Protein AF-L0A119-F1 (afdb_monomer_lite)

Structure (mmCIF, N/CA/C/O backbone):
data_AF-L0A119-F1
#
_entry.id   AF-L0A119-F1
#
loop_
_atom_site.group_PDB
_atom_site.id
_atom_site.type_symbol
_atom_site.label_atom_id
_atom_site.label_alt_id
_atom_site.label_comp_id
_atom_site.label_asym_id
_atom_site.label_entity_id
_atom_site.label_seq_id
_atom_site.pdbx_PDB_ins_code
_atom_site.Cartn_x
_atom_site.Cartn_y
_atom_site.Cartn_z
_atom_site.occupancy
_atom_site.B_iso_or_equiv
_atom_site.auth_seq_id
_atom_site.auth_comp_id
_atom_site.auth_asym_id
_atom_site.auth_atom_id
_atom_site.pdbx_PDB_model_num
ATOM 1 N N . MET A 1 1 ? 2.459 -21.228 5.048 1.00 44.28 1 MET A N 1
ATOM 2 C CA . MET A 1 1 ? 3.291 -20.538 4.040 1.00 44.28 1 MET A CA 1
ATOM 3 C C . MET A 1 1 ? 2.292 -19.978 3.047 1.00 44.28 1 MET A C 1
ATOM 5 O O . MET A 1 1 ? 1.464 -20.742 2.583 1.00 44.28 1 MET A O 1
ATOM 9 N N . ASP A 1 2 ? 2.052 -18.672 3.011 1.00 34.25 2 ASP A N 1
ATOM 10 C CA . ASP A 1 2 ? 2.969 -17.638 2.519 1.00 34.25 2 ASP A CA 1
ATOM 11 C C . ASP A 1 2 ? 2.618 -16.287 3.183 1.00 34.25 2 ASP A C 1
ATOM 13 O O . ASP A 1 2 ? 1.497 -15.828 3.024 1.00 34.25 2 ASP A O 1
ATOM 17 N N . GLN A 1 3 ? 3.439 -15.544 3.933 1.00 41.72 3 GLN A N 1
ATOM 18 C CA . GLN A 1 3 ? 4.850 -15.171 3.732 1.00 41.72 3 GLN A CA 1
ATOM 19 C C . GLN A 1 3 ? 5.231 -14.778 2.296 1.00 41.72 3 GLN A C 1
ATOM 21 O O . GLN A 1 3 ? 6.407 -14.627 1.985 1.00 41.72 3 GLN A O 1
ATOM 26 N N . ARG A 1 4 ? 4.239 -14.496 1.444 1.00 50.12 4 ARG A N 1
ATOM 27 C CA . ARG A 1 4 ? 4.436 -13.711 0.228 1.00 50.12 4 ARG A CA 1
ATOM 28 C C . ARG A 1 4 ? 4.699 -12.288 0.698 1.00 50.12 4 ARG A C 1
ATOM 30 O O . ARG A 1 4 ? 3.769 -11.510 0.883 1.00 50.12 4 ARG A O 1
ATOM 37 N N . GLY A 1 5 ? 5.960 -11.990 0.996 1.00 60.19 5 GLY A N 1
ATOM 38 C CA . GLY A 1 5 ? 6.440 -10.630 1.191 1.00 60.19 5 GLY A CA 1
ATOM 39 C C . GLY A 1 5 ? 6.329 -9.889 -0.133 1.00 60.19 5 GLY A C 1
ATOM 40 O O . GLY A 1 5 ? 7.334 -9.694 -0.802 1.00 60.19 5 GLY A O 1
ATOM 41 N N . LEU A 1 6 ? 5.100 -9.552 -0.538 1.00 68.88 6 LEU A N 1
ATOM 42 C CA . LEU A 1 6 ? 4.852 -8.674 -1.669 1.00 68.88 6 LEU A CA 1
ATOM 43 C C . LEU A 1 6 ? 5.567 -7.365 -1.365 1.00 68.88 6 LEU A C 1
ATOM 45 O O . LEU A 1 6 ? 5.315 -6.714 -0.346 1.00 68.88 6 LEU A O 1
ATOM 49 N N . SER A 1 7 ? 6.493 -7.012 -2.241 1.00 76.62 7 SER A N 1
ATOM 50 C CA . SER A 1 7 ? 7.202 -5.752 -2.148 1.00 76.62 7 SER A CA 1
ATOM 51 C C . SER A 1 7 ? 6.218 -4.597 -2.326 1.00 76.62 7 SER A C 1
ATOM 53 O O . SER A 1 7 ? 5.186 -4.705 -2.994 1.00 76.62 7 SER A O 1
ATOM 55 N N . LEU A 1 8 ? 6.557 -3.436 -1.768 1.00 80.50 8 LEU A N 1
ATOM 56 C CA . LEU A 1 8 ? 5.771 -2.217 -1.984 1.00 80.50 8 LEU A CA 1
ATOM 57 C C . LEU A 1 8 ? 5.626 -1.891 -3.479 1.00 80.50 8 LEU A C 1
ATOM 59 O O . LEU A 1 8 ? 4.621 -1.306 -3.872 1.00 80.50 8 LEU A O 1
ATOM 63 N N . ALA A 1 9 ? 6.605 -2.293 -4.298 1.00 82.12 9 ALA A N 1
ATOM 64 C CA . ALA A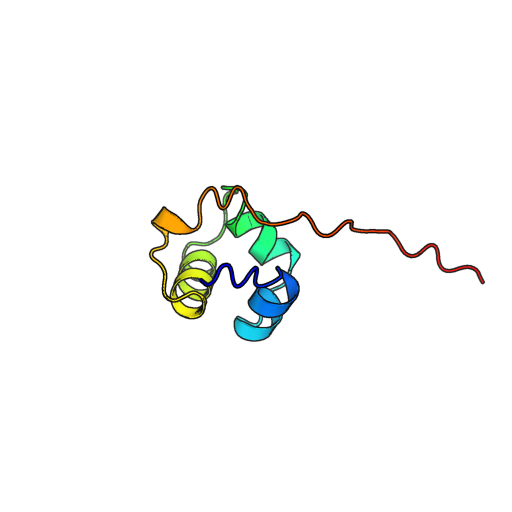 1 9 ? 6.590 -2.149 -5.749 1.00 82.12 9 ALA A CA 1
ATOM 65 C C . ALA A 1 9 ? 5.524 -3.024 -6.420 1.00 82.12 9 ALA A C 1
ATOM 67 O O . ALA A 1 9 ? 4.804 -2.539 -7.287 1.00 82.12 9 ALA A O 1
ATOM 68 N N . GLU A 1 10 ? 5.363 -4.277 -5.998 1.00 84.19 10 GLU A N 1
ATOM 69 C CA . GLU A 1 10 ? 4.326 -5.165 -6.540 1.00 84.19 10 GLU A CA 1
ATOM 70 C C . GLU A 1 10 ? 2.923 -4.700 -6.151 1.00 84.19 10 GLU A C 1
ATOM 72 O O . GLU A 1 10 ? 2.011 -4.715 -6.977 1.00 84.19 10 GLU A O 1
ATOM 77 N N . ILE A 1 11 ? 2.753 -4.219 -4.916 1.00 84.25 11 ILE A N 1
ATOM 78 C CA . ILE A 1 11 ? 1.481 -3.647 -4.460 1.00 84.25 11 ILE A CA 1
ATOM 79 C C . ILE A 1 11 ? 1.176 -2.364 -5.236 1.00 84.25 11 ILE A C 1
ATOM 81 O O . ILE A 1 11 ? 0.052 -2.175 -5.695 1.00 84.25 11 ILE A O 1
ATOM 85 N N . ALA A 1 12 ? 2.169 -1.494 -5.426 1.00 86.12 12 ALA A N 1
ATOM 86 C CA . ALA A 1 12 ? 2.050 -0.284 -6.236 1.00 86.12 12 ALA A CA 1
ATOM 87 C C . ALA A 1 12 ? 1.638 -0.609 -7.680 1.00 86.12 12 ALA A C 1
ATOM 89 O O . ALA A 1 12 ? 0.642 -0.080 -8.171 1.00 86.12 12 ALA A O 1
ATOM 90 N N . ALA A 1 13 ? 2.331 -1.553 -8.320 1.00 86.94 13 ALA A N 1
ATOM 91 C CA . ALA A 1 13 ? 2.031 -1.997 -9.678 1.00 86.94 13 ALA A CA 1
ATOM 92 C C . ALA A 1 13 ? 0.629 -2.618 -9.795 1.00 86.94 13 ALA A C 1
ATOM 94 O O . ALA A 1 13 ? -0.095 -2.327 -10.743 1.00 86.94 13 ALA A O 1
ATOM 95 N N . GLY A 1 14 ? 0.219 -3.429 -8.818 1.00 86.19 14 GLY A N 1
ATOM 96 C CA . GLY A 1 14 ? -1.090 -4.083 -8.8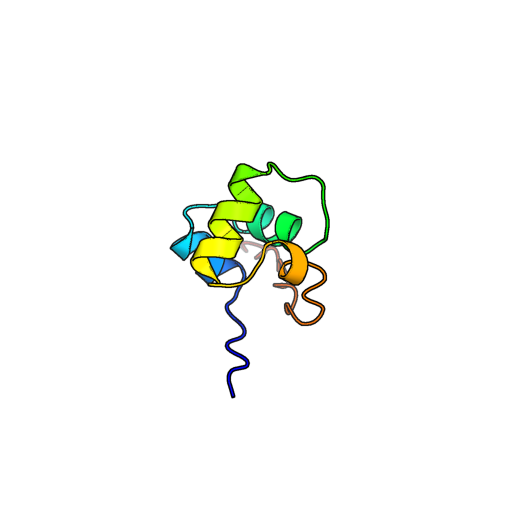07 1.00 86.19 14 GLY A CA 1
ATOM 97 C C . GLY A 1 14 ? -2.266 -3.161 -8.472 1.00 86.19 14 GLY A C 1
ATOM 98 O O . GLY A 1 14 ? -3.401 -3.452 -8.842 1.00 86.19 14 GLY A O 1
ATOM 99 N N . THR A 1 15 ? -2.007 -2.037 -7.801 1.00 85.88 15 THR A N 1
ATOM 100 C CA . THR A 1 15 ? -3.031 -1.053 -7.407 1.00 85.88 15 THR A CA 1
ATOM 101 C C . THR A 1 15 ? -3.039 0.207 -8.271 1.00 85.88 15 THR A C 1
ATOM 103 O O . THR A 1 15 ? -3.971 1.004 -8.168 1.00 85.88 15 THR A O 1
ATOM 106 N N . GLY A 1 16 ? -2.018 0.405 -9.111 1.00 88.06 16 GLY A N 1
ATOM 107 C CA . GLY A 1 16 ? -1.813 1.640 -9.872 1.00 88.06 16 GLY A CA 1
ATOM 108 C C . GLY A 1 16 ? -1.448 2.844 -8.996 1.00 88.06 16 GLY A C 1
ATOM 109 O O . GLY A 1 16 ? -1.665 3.984 -9.399 1.00 88.06 16 GLY A O 1
ATOM 110 N N . LEU A 1 17 ? -0.947 2.603 -7.781 1.00 87.94 17 LEU A N 1
ATOM 111 C CA . LEU A 1 17 ? -0.550 3.635 -6.823 1.00 87.94 17 LEU A CA 1
ATOM 112 C C . LEU A 1 17 ? 0.968 3.801 -6.803 1.00 87.94 17 LEU A C 1
ATOM 114 O O . LEU A 1 17 ? 1.707 2.877 -7.117 1.00 87.94 17 LEU A O 1
ATOM 118 N N . ASP A 1 18 ? 1.443 4.948 -6.324 1.00 87.75 18 ASP A N 1
ATOM 119 C CA . ASP A 1 18 ? 2.866 5.128 -6.043 1.00 87.75 18 ASP A CA 1
ATOM 120 C C . ASP A 1 18 ? 3.327 4.288 -4.847 1.00 87.75 18 ASP A C 1
ATOM 122 O O . ASP A 1 18 ? 2.654 4.209 -3.813 1.00 87.75 18 ASP A O 1
ATOM 126 N N . THR A 1 19 ? 4.549 3.760 -4.922 1.00 84.69 19 THR A N 1
ATOM 127 C CA . THR A 1 19 ? 5.206 3.019 -3.829 1.00 84.69 19 THR A CA 1
ATOM 128 C C . THR A 1 19 ? 5.252 3.810 -2.523 1.00 84.69 19 THR A C 1
ATOM 130 O O . THR A 1 19 ? 5.036 3.249 -1.450 1.00 84.69 19 THR A O 1
ATOM 133 N N . LYS A 1 20 ? 5.445 5.134 -2.596 1.00 85.75 20 LYS A N 1
ATOM 134 C CA . LYS A 1 20 ? 5.390 6.043 -1.438 1.00 85.75 20 LYS A CA 1
ATOM 135 C C . LYS A 1 20 ? 4.009 6.067 -0.781 1.00 85.75 20 LYS A C 1
ATOM 137 O O . LYS A 1 20 ? 3.902 6.126 0.443 1.00 85.75 20 LYS A O 1
ATOM 142 N N . THR A 1 21 ? 2.956 6.018 -1.590 1.00 85.31 21 THR A N 1
ATOM 143 C CA . THR A 1 21 ? 1.571 5.984 -1.117 1.00 85.31 21 THR A CA 1
ATOM 144 C C . THR A 1 21 ? 1.278 4.656 -0.431 1.00 85.31 21 THR A C 1
ATOM 146 O O . THR A 1 21 ? 0.731 4.658 0.672 1.00 85.31 21 THR A O 1
ATOM 149 N N . VAL A 1 22 ? 1.718 3.541 -1.020 1.00 84.62 22 VAL A N 1
ATOM 150 C CA . VAL A 1 22 ? 1.627 2.216 -0.390 1.00 84.62 22 VAL A CA 1
ATOM 151 C C . VAL A 1 22 ? 2.392 2.199 0.935 1.00 84.62 22 VAL A C 1
ATOM 153 O O . VAL A 1 22 ? 1.827 1.814 1.950 1.00 84.62 22 VAL A O 1
ATOM 156 N N . TRP A 1 23 ? 3.624 2.714 0.975 1.00 83.56 23 TRP A N 1
ATOM 157 C CA . TRP A 1 23 ? 4.409 2.820 2.211 1.00 83.56 23 TRP A CA 1
ATOM 158 C C . TRP A 1 23 ? 3.697 3.655 3.286 1.00 83.56 23 TRP A C 1
ATOM 160 O O . TRP A 1 23 ? 3.615 3.262 4.443 1.00 83.56 23 TRP A O 1
ATOM 170 N N . HIS A 1 24 ? 3.093 4.792 2.934 1.00 84.00 24 HIS A N 1
ATOM 171 C CA . HIS A 1 24 ? 2.300 5.565 3.896 1.00 84.00 24 HIS A CA 1
ATOM 172 C C . HIS A 1 24 ? 1.096 4.787 4.448 1.00 84.00 24 HIS A C 1
ATOM 174 O O . HIS A 1 24 ? 0.778 4.928 5.632 1.00 84.00 24 HIS A O 1
ATOM 180 N N . VAL A 1 25 ? 0.453 3.966 3.612 1.00 81.12 25 VAL A N 1
ATOM 181 C CA . VAL A 1 25 ? -0.641 3.066 4.007 1.00 81.12 25 VAL A CA 1
ATOM 182 C C . VAL A 1 25 ? -0.153 1.868 4.816 1.00 81.12 25 VAL A C 1
ATOM 184 O O . VAL A 1 25 ? -0.957 1.253 5.484 1.00 81.12 25 VAL A O 1
ATOM 187 N N . THR A 1 26 ? 1.129 1.532 4.838 1.00 74.94 26 THR A N 1
ATOM 188 C CA . THR A 1 26 ? 1.623 0.458 5.717 1.00 74.94 26 THR A CA 1
ATOM 189 C C . THR A 1 26 ? 2.156 1.005 7.045 1.00 74.94 26 THR A C 1
ATOM 191 O O . THR A 1 26 ? 2.213 0.295 8.044 1.00 74.94 26 THR A O 1
ATOM 194 N N . GLN A 1 27 ? 2.482 2.302 7.088 1.00 74.06 27 GLN A N 1
ATOM 195 C CA . GLN A 1 27 ? 3.073 3.015 8.233 1.00 74.06 27 GLN A CA 1
ATOM 196 C C . GLN A 1 27 ? 2.068 3.711 9.170 1.00 74.06 27 GLN A C 1
ATOM 198 O O . GLN A 1 27 ? 2.445 4.540 9.993 1.00 74.06 27 GLN A O 1
ATOM 203 N N . GLY A 1 28 ? 0.771 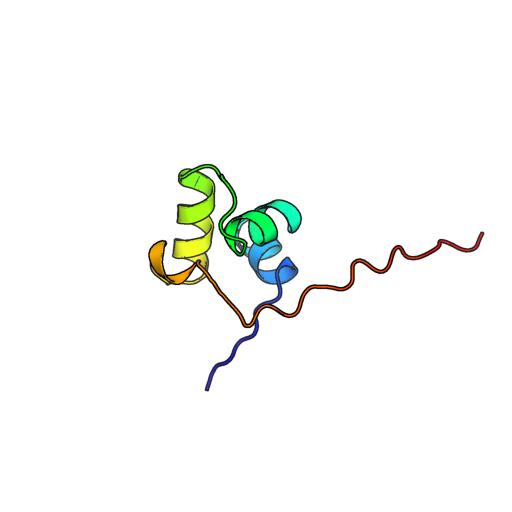3.471 9.029 1.00 71.25 28 GLY A N 1
ATOM 204 C CA . GLY A 1 28 ? -0.258 4.127 9.856 1.00 71.25 28 GLY A CA 1
ATOM 205 C C . GLY A 1 28 ? -0.548 5.579 9.483 1.00 71.25 28 GLY A C 1
ATOM 206 O O . GLY A 1 28 ? -1.315 6.243 10.179 1.00 71.25 28 GLY A O 1
ATOM 207 N N . LYS A 1 29 ? 0.071 6.126 8.427 1.00 76.38 29 LYS A N 1
ATOM 208 C CA . LYS A 1 29 ? -0.021 7.565 8.150 1.00 76.38 29 LYS A CA 1
ATOM 209 C C . LYS A 1 29 ? -1.395 7.940 7.599 1.00 76.38 29 LYS A C 1
ATOM 211 O O . LYS A 1 29 ? -2.058 7.154 6.919 1.00 76.38 29 LYS A O 1
ATOM 216 N N . LYS A 1 30 ? -1.811 9.189 7.860 1.00 73.00 30 LYS A N 1
ATOM 217 C CA . LYS A 1 30 ? -3.057 9.768 7.330 1.00 73.00 30 LYS A CA 1
ATOM 218 C C . LYS A 1 30 ? -3.055 9.715 5.801 1.00 73.00 30 LYS A C 1
ATOM 220 O O . LYS A 1 30 ? -2.459 10.548 5.128 1.00 73.00 30 LYS A O 1
ATOM 225 N N . THR A 1 31 ? -3.748 8.718 5.280 1.00 77.31 31 THR A N 1
ATOM 226 C CA . THR A 1 31 ? -3.949 8.441 3.857 1.00 77.31 31 THR A CA 1
ATOM 227 C C . THR A 1 31 ? -5.433 8.552 3.527 1.00 77.31 31 THR A C 1
ATOM 229 O O . THR A 1 31 ? -6.288 8.508 4.422 1.00 77.31 31 THR A O 1
ATOM 232 N N . GLN A 1 32 ? -5.770 8.733 2.251 1.00 83.69 32 GLN A N 1
ATOM 23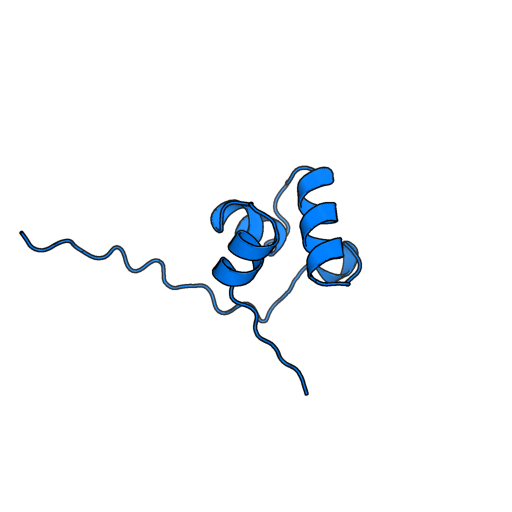3 C CA . GLN A 1 32 ? -7.172 8.788 1.845 1.00 83.69 32 GLN A CA 1
ATOM 234 C C . GLN A 1 32 ? -7.833 7.419 2.067 1.00 83.69 32 GLN A C 1
ATOM 236 O O . GLN A 1 32 ? -7.226 6.375 1.826 1.00 83.69 32 GLN A O 1
ATOM 241 N N . LYS A 1 33 ? -9.097 7.411 2.510 1.00 81.44 33 LYS A N 1
ATOM 242 C CA . LYS A 1 33 ? -9.857 6.170 2.748 1.00 81.44 33 LYS A CA 1
ATOM 243 C C . LYS A 1 33 ? -9.947 5.302 1.486 1.00 81.44 33 LYS A C 1
ATOM 245 O O . LYS A 1 33 ? -9.832 4.087 1.571 1.00 81.44 33 LYS A O 1
ATOM 250 N N . ALA A 1 34 ? -10.091 5.931 0.318 1.00 85.69 34 ALA A N 1
ATOM 251 C CA . ALA A 1 34 ? -10.111 5.235 -0.966 1.00 85.69 34 ALA A CA 1
ATOM 252 C C . ALA A 1 34 ? -8.809 4.454 -1.220 1.00 85.69 34 ALA A C 1
ATOM 254 O O . ALA A 1 34 ? -8.862 3.287 -1.590 1.00 85.69 34 ALA A O 1
ATOM 255 N N . THR A 1 35 ? -7.652 5.058 -0.939 1.00 84.88 35 THR A N 1
ATOM 256 C CA . THR A 1 35 ? -6.332 4.432 -1.102 1.00 84.88 35 THR A CA 1
ATOM 257 C C . THR A 1 35 ? -6.173 3.185 -0.235 1.00 84.88 35 THR A C 1
ATOM 259 O O . THR A 1 35 ? -5.737 2.147 -0.725 1.00 84.88 35 THR A O 1
ATOM 262 N N . ARG A 1 36 ? -6.573 3.261 1.043 1.00 82.94 36 ARG A N 1
ATOM 263 C CA . ARG A 1 36 ? -6.546 2.101 1.948 1.00 82.94 36 ARG A CA 1
ATOM 264 C C . ARG A 1 36 ? -7.431 0.972 1.441 1.00 82.94 36 ARG A C 1
ATOM 266 O O . ARG A 1 36 ? -6.998 -0.173 1.408 1.00 82.94 36 ARG A O 1
ATOM 273 N N . LYS A 1 37 ? -8.635 1.307 0.976 1.00 86.06 37 LYS A N 1
ATOM 274 C CA . LYS A 1 37 ? -9.584 0.331 0.443 1.00 86.06 37 LYS A CA 1
ATOM 275 C C . LYS A 1 37 ? -9.064 -0.373 -0.813 1.00 86.06 37 LYS A C 1
ATOM 277 O O . LYS A 1 37 ? -9.236 -1.578 -0.936 1.00 86.06 37 LYS A O 1
ATOM 282 N N . VAL A 1 38 ? -8.399 0.347 -1.719 1.00 88.06 38 VAL A N 1
ATOM 283 C CA . VAL A 1 38 ? -7.787 -0.247 -2.922 1.00 88.06 38 VAL A CA 1
ATOM 284 C C . VAL A 1 38 ? -6.704 -1.262 -2.545 1.00 88.06 38 VAL A C 1
ATOM 286 O O . VAL A 1 38 ? -6.706 -2.375 -3.063 1.00 88.06 38 VAL A O 1
ATOM 289 N N . ILE A 1 39 ? -5.822 -0.914 -1.604 1.00 83.50 39 ILE A N 1
ATOM 290 C CA . ILE A 1 39 ? -4.752 -1.813 -1.144 1.00 83.50 39 ILE A CA 1
ATOM 291 C C . ILE A 1 39 ? -5.328 -3.015 -0.379 1.00 83.50 39 ILE A C 1
ATOM 293 O O . ILE A 1 39 ? -4.911 -4.143 -0.621 1.00 83.50 39 ILE A O 1
ATOM 297 N N . SER A 1 40 ? -6.327 -2.797 0.481 1.00 85.00 40 SER A N 1
ATOM 298 C CA . SER A 1 40 ? -7.063 -3.855 1.192 1.00 85.00 40 SER A CA 1
ATOM 299 C C . SER A 1 40 ? -7.694 -4.865 0.228 1.00 85.00 40 SER A C 1
ATOM 301 O O . SER A 1 40 ? -7.533 -6.071 0.406 1.00 85.00 40 SER A O 1
ATOM 303 N N . LEU A 1 41 ? -8.355 -4.386 -0.831 1.00 86.56 41 LEU A N 1
ATOM 304 C CA . LEU A 1 41 ? -8.950 -5.246 -1.856 1.00 86.56 41 LEU A CA 1
ATOM 305 C C . LEU A 1 41 ? -7.889 -6.034 -2.628 1.00 86.56 41 LEU A C 1
ATOM 307 O O . LEU A 1 41 ? -8.077 -7.224 -2.865 1.00 86.56 41 LEU A O 1
ATOM 311 N N . PHE A 1 42 ? -6.777 -5.391 -2.993 1.00 85.94 42 PHE A N 1
ATOM 312 C CA . PHE A 1 42 ? -5.684 -6.043 -3.715 1.00 85.94 42 PHE A CA 1
ATOM 313 C C . PHE A 1 42 ? -5.016 -7.147 -2.888 1.00 85.94 42 PHE A C 1
ATOM 315 O O . PHE A 1 42 ? -4.752 -8.235 -3.393 1.00 85.94 42 PHE A O 1
ATOM 322 N N . LEU A 1 43 ? -4.785 -6.884 -1.603 1.00 81.81 43 LEU A N 1
ATOM 323 C CA . LEU A 1 43 ? -4.182 -7.836 -0.673 1.00 81.81 43 LEU A CA 1
ATOM 324 C C . LEU A 1 43 ? -5.188 -8.856 -0.115 1.00 81.81 43 LEU A C 1
ATOM 326 O O . LEU A 1 43 ? -4.792 -9.735 0.647 1.00 81.81 43 LEU A O 1
ATOM 330 N N . ALA A 1 44 ? -6.469 -8.748 -0.491 1.00 84.75 44 ALA A N 1
ATOM 331 C CA . ALA A 1 44 ? -7.569 -9.558 0.031 1.00 84.75 44 ALA A CA 1
ATOM 332 C C . ALA A 1 44 ? -7.581 -9.626 1.573 1.00 84.75 44 ALA A C 1
ATOM 334 O O . ALA A 1 44 ? -7.842 -10.675 2.162 1.00 84.75 44 ALA A O 1
ATOM 335 N N . MET A 1 45 ? -7.290 -8.496 2.221 1.00 79.50 45 MET A N 1
ATOM 336 C CA . MET A 1 45 ? -7.185 -8.373 3.675 1.00 79.50 45 MET A CA 1
ATOM 337 C C . MET A 1 45 ? -7.974 -7.158 4.169 1.00 79.50 45 MET A C 1
ATOM 339 O O . MET A 1 45 ? -8.111 -6.186 3.421 1.00 79.50 45 MET A O 1
ATOM 343 N N . PRO A 1 46 ? -8.519 -7.167 5.394 1.00 80.12 46 PRO A N 1
ATOM 344 C CA . PRO A 1 46 ? -9.280 -6.032 5.904 1.00 80.12 46 PRO A CA 1
ATOM 345 C C . PRO A 1 46 ? -8.383 -4.801 6.109 1.00 80.12 46 PRO A C 1
ATOM 347 O O . PRO A 1 46 ? -7.191 -4.920 6.381 1.00 80.12 46 PRO A O 1
ATOM 350 N N . GLU A 1 47 ? -8.964 -3.599 5.996 1.00 76.31 47 GLU A N 1
ATOM 351 C CA . GLU A 1 47 ? -8.237 -2.328 6.184 1.00 76.31 47 GLU A CA 1
ATOM 352 C C . GLU A 1 47 ? -7.556 -2.229 7.563 1.00 76.31 47 GLU A C 1
ATOM 354 O O . GLU A 1 47 ? -6.569 -1.514 7.715 1.00 76.31 47 GLU A O 1
ATOM 359 N N . GLU A 1 48 ? -8.092 -2.945 8.551 1.00 74.94 48 GLU A N 1
ATOM 360 C CA . GLU A 1 48 ? -7.599 -3.020 9.928 1.00 74.94 48 GLU A CA 1
ATOM 361 C C . GLU A 1 48 ? -6.279 -3.797 10.019 1.00 74.94 48 GLU A C 1
ATOM 363 O O . GLU A 1 48 ? -5.400 -3.408 10.780 1.00 74.94 48 GLU A O 1
ATOM 368 N N . ASP A 1 49 ? -6.100 -4.814 9.170 1.00 73.06 49 ASP A N 1
ATOM 369 C CA . ASP A 1 49 ? -4.885 -5.635 9.106 1.00 73.06 49 ASP A CA 1
ATOM 370 C C . ASP A 1 49 ? -3.796 -5.014 8.209 1.00 73.06 49 ASP A C 1
ATOM 372 O O . ASP A 1 49 ? -2.672 -5.515 8.151 1.00 73.06 49 ASP A O 1
ATOM 376 N N . LEU A 1 50 ? -4.084 -3.897 7.522 1.00 70.12 50 LEU A N 1
ATOM 377 C CA . LEU A 1 50 ? -3.062 -3.123 6.799 1.00 70.12 50 LEU A CA 1
ATOM 378 C C . LEU A 1 50 ? -2.051 -2.460 7.751 1.00 70.12 50 LEU A C 1
ATOM 380 O O . LEU A 1 50 ? -1.003 -1.989 7.300 1.00 70.12 50 LEU A O 1
ATOM 384 N N . PHE A 1 51 ? -2.350 -2.414 9.056 1.00 63.47 51 PHE A N 1
ATOM 385 C CA . PHE A 1 51 ? -1.534 -1.757 10.070 1.00 63.47 51 PHE A CA 1
ATOM 386 C C . PHE A 1 51 ? -1.401 -2.585 11.358 1.00 63.47 51 PHE A C 1
ATOM 388 O O . PHE A 1 51 ? -2.401 -3.072 11.871 1.00 63.47 51 PHE A O 1
ATOM 395 N N . PRO A 1 52 ? -0.216 -2.620 11.990 1.00 56.91 52 PRO A N 1
ATOM 396 C CA . PRO A 1 52 ? 1.104 -2.402 11.416 1.00 56.91 52 PRO A CA 1
ATOM 397 C C . PRO A 1 52 ? 1.555 -3.689 10.716 1.00 56.91 52 PRO A C 1
ATOM 399 O O . PRO A 1 52 ? 1.707 -4.728 11.360 1.00 56.91 52 PRO A O 1
ATOM 402 N N . ILE A 1 53 ? 1.837 -3.639 9.411 1.00 55.78 53 ILE A N 1
ATOM 403 C CA . ILE A 1 53 ? 2.577 -4.739 8.780 1.00 55.78 53 ILE A CA 1
ATOM 404 C C . ILE A 1 53 ? 4.040 -4.581 9.216 1.00 55.78 53 ILE A C 1
ATOM 406 O O . ILE A 1 53 ? 4.873 -4.027 8.504 1.00 55.78 53 ILE A O 1
ATOM 410 N N . SER A 1 54 ? 4.357 -5.060 10.421 1.00 48.19 54 SER A N 1
ATOM 411 C CA . SER A 1 54 ? 5.691 -5.029 11.043 1.00 48.19 54 SER A CA 1
ATOM 412 C C . SER A 1 54 ? 6.756 -5.828 10.274 1.00 48.19 54 SER A C 1
ATOM 414 O O . SER A 1 54 ? 7.888 -5.928 10.730 1.00 48.19 54 SER A O 1
ATOM 416 N N . ASN A 1 55 ? 6.404 -6.411 9.123 1.00 48.56 55 ASN A N 1
ATOM 417 C CA . ASN A 1 55 ? 7.261 -7.286 8.328 1.00 48.56 55 ASN A CA 1
ATOM 418 C C . ASN A 1 55 ? 7.453 -6.813 6.876 1.00 48.56 55 ASN A C 1
ATOM 420 O O . ASN A 1 55 ? 7.824 -7.606 6.012 1.00 48.56 55 ASN A O 1
ATOM 424 N N . ILE A 1 56 ? 7.187 -5.538 6.577 1.00 49.91 56 ILE A N 1
ATOM 425 C CA . ILE A 1 56 ? 7.619 -4.966 5.300 1.00 49.91 56 ILE A CA 1
ATOM 426 C C . ILE A 1 56 ? 9.081 -4.587 5.462 1.00 49.91 56 ILE A C 1
ATOM 428 O O . ILE A 1 56 ? 9.405 -3.600 6.123 1.00 49.91 56 ILE A O 1
ATOM 432 N N . GLN A 1 57 ? 9.963 -5.386 4.861 1.00 45.16 57 GLN A N 1
ATOM 433 C CA . GLN A 1 57 ? 11.336 -4.969 4.615 1.00 45.16 57 GLN A CA 1
ATOM 434 C C . GLN A 1 57 ? 11.284 -3.620 3.903 1.00 45.16 57 GLN A C 1
ATOM 436 O O . GLN A 1 57 ? 10.776 -3.501 2.787 1.00 45.16 57 GLN A O 1
ATOM 441 N N . ASN A 1 58 ? 11.747 -2.593 4.610 1.00 45.03 58 ASN A N 1
ATOM 442 C CA . ASN A 1 58 ? 11.915 -1.257 4.080 1.00 45.03 58 ASN A CA 1
ATOM 443 C C . ASN A 1 58 ? 12.7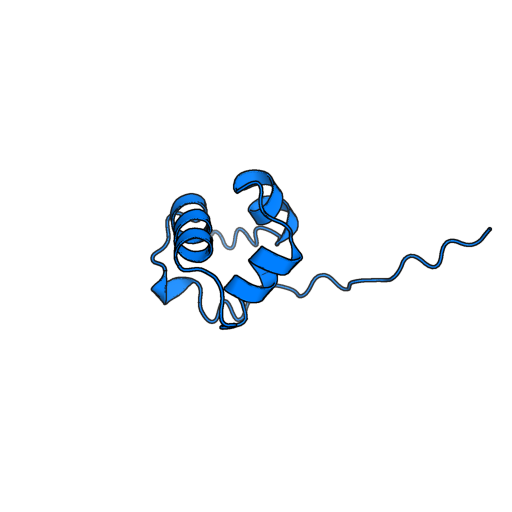56 -1.398 2.802 1.00 45.03 58 ASN A C 1
ATOM 445 O O . ASN A 1 58 ? 13.878 -1.902 2.909 1.00 45.03 58 ASN A O 1
ATOM 449 N N . PRO A 1 59 ? 12.263 -1.028 1.605 1.00 46.59 59 PRO A N 1
ATOM 450 C CA . PRO A 1 59 ? 13.173 -0.893 0.489 1.00 46.59 59 PRO A CA 1
ATOM 451 C C . PRO A 1 59 ? 14.150 0.192 0.918 1.00 46.59 59 PRO A C 1
ATOM 453 O O . PRO A 1 59 ? 13.755 1.318 1.230 1.00 46.59 59 PRO A O 1
ATOM 456 N N . ILE A 1 60 ? 15.418 -0.187 1.037 1.00 48.38 60 ILE A N 1
ATOM 457 C CA . ILE A 1 60 ? 16.502 0.773 1.115 1.00 48.38 60 ILE A CA 1
ATOM 458 C C . ILE A 1 60 ? 16.323 1.604 -0.155 1.00 48.38 60 ILE A C 1
ATOM 460 O O . ILE A 1 60 ? 16.492 1.095 -1.262 1.00 48.38 60 ILE A O 1
ATOM 464 N N . PHE A 1 61 ? 15.861 2.846 -0.013 1.00 50.53 61 PHE A N 1
ATOM 465 C CA . PHE A 1 61 ? 15.975 3.833 -1.075 1.00 50.53 61 PHE A CA 1
ATOM 466 C C . PHE A 1 61 ? 17.464 4.170 -1.142 1.00 50.53 61 PHE A C 1
ATOM 468 O O . PHE A 1 61 ? 17.903 5.190 -0.624 1.00 50.53 61 PHE A O 1
ATOM 475 N N . GLU A 1 62 ? 18.256 3.243 -1.679 1.00 44.28 62 GLU A N 1
ATOM 476 C CA . GLU A 1 62 ? 19.580 3.552 -2.184 1.00 44.28 62 GLU A CA 1
ATOM 477 C C . GLU A 1 62 ? 19.322 4.501 -3.349 1.00 44.28 62 GLU A C 1
ATOM 479 O O . GLU A 1 62 ? 18.898 4.096 -4.433 1.00 44.28 62 GLU A O 1
ATOM 484 N N . GLU A 1 63 ? 19.469 5.797 -3.065 1.00 49.94 63 GLU A N 1
ATOM 485 C CA . GLU A 1 63 ? 19.839 6.782 -4.068 1.00 49.94 63 GLU A CA 1
ATOM 486 C C . GLU A 1 63 ? 20.963 6.148 -4.882 1.00 49.94 63 GLU A C 1
ATOM 488 O O . GLU A 1 63 ? 22.090 6.010 -4.411 1.00 49.94 63 GLU A O 1
ATOM 493 N N . GLN A 1 64 ? 20.632 5.665 -6.079 1.00 47.25 64 GLN A N 1
ATOM 494 C CA . GLN A 1 64 ? 21.651 5.324 -7.049 1.00 47.25 64 GLN A CA 1
ATOM 495 C C . GLN A 1 64 ? 22.313 6.646 -7.407 1.00 47.25 64 GLN A C 1
ATOM 497 O O . GLN A 1 64 ? 21.788 7.425 -8.203 1.00 47.25 64 GLN A O 1
ATOM 502 N N . GLU A 1 65 ? 23.426 6.913 -6.729 1.00 48.28 65 GLU A N 1
ATOM 503 C CA . GLU A 1 65 ? 24.419 7.902 -7.098 1.00 48.28 65 GLU A CA 1
ATOM 504 C C . GLU A 1 65 ? 24.817 7.581 -8.541 1.00 48.28 65 GLU A C 1
ATOM 506 O O . GLU A 1 65 ? 25.574 6.652 -8.829 1.00 48.28 65 GLU A O 1
ATOM 511 N N . ALA A 1 66 ? 24.169 8.277 -9.474 1.00 47.12 66 ALA A N 1
ATOM 512 C CA . ALA A 1 66 ? 24.471 8.202 -10.884 1.00 47.12 66 ALA A CA 1
ATOM 513 C C . ALA A 1 66 ? 25.854 8.824 -11.073 1.00 47.12 66 ALA A C 1
ATOM 515 O O . ALA A 1 66 ? 26.001 10.039 -11.1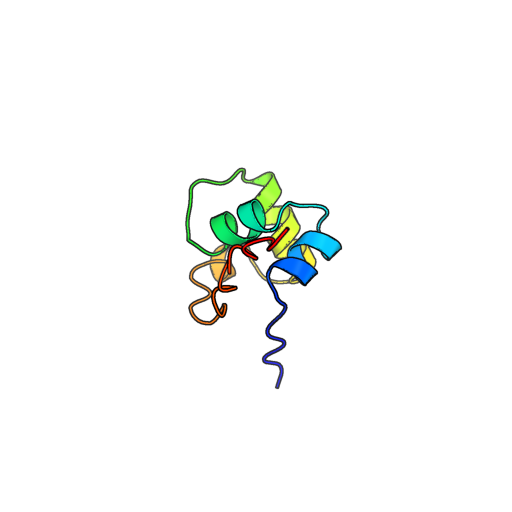73 1.00 47.12 66 ALA A O 1
ATOM 516 N N . VAL A 1 67 ? 26.868 7.964 -11.079 1.00 49.91 67 VAL A N 1
ATOM 517 C CA . VAL A 1 67 ? 28.199 8.278 -11.583 1.00 49.91 67 VAL A CA 1
ATOM 518 C C . VAL A 1 67 ? 28.059 8.604 -13.071 1.00 49.91 67 VAL A C 1
ATOM 520 O O . VAL A 1 67 ? 27.769 7.717 -13.877 1.00 49.91 67 VAL A O 1
ATOM 523 N N . ALA A 1 68 ? 28.259 9.874 -13.420 1.00 50.56 68 ALA A N 1
ATOM 524 C CA . ALA A 1 68 ? 28.572 10.347 -14.765 1.00 50.56 68 ALA A CA 1
ATOM 525 C C . ALA A 1 68 ? 29.486 11.573 -14.673 1.00 50.56 68 ALA A C 1
ATOM 527 O O . ALA A 1 68 ? 29.155 12.495 -13.892 1.00 50.56 68 ALA A O 1
#

Secondary structure (DSSP, 8-state):
-------HHHHHHHHT--HHHHHHHHTT----HHHHHHHHHHTTS-TTTTTT-TT-------------

Organism: Deinococcus peraridilitoris (strain DSM 19664 / LMG 22246 / CIP 109416 / KR-200) (NCBI:txid937777)

Sequence (68 aa):
MDQRGLSLAEIAAGTGLDTKTVWHVTQGKKTQKATRKVISLFLAMPEEDLFPISNIQNPIFEEQEAVA

pLDDT: mean 70.62, std 16.42, range [34.25, 88.06]

Foldseek 3Di:
DDPPLQALVNLCVQLVHDSVLLVCLQVVHDHDPVSLVSSCVSVVHDSVVSPPPPPNPDPPPPPPPPDD

Radius of gyration: 13.04 Å; chains: 1; bounding box: 39×31×26 Å

InterPro domains:
  IPR010982 Lambda repressor-like, DNA-binding domain superfamily [G3DSA:1.10.260.40] (1-54)